Protein AF-A0A256XDR8-F1 (afdb_monomer_lite)

Secondary structure (DSSP, 8-state):
---------S----S-----TTT--S-EEEEETTEEEEHHHHHHHHHHHHHHHHHHHHHTTSS-TTPPPPP-

pLDDT: mean 81.38, std 21.54, range [33.56, 97.38]

Foldseek 3Di:
DDDDPPPDDDDDDDDDQLAAPPPRHSQWDDADPNGTHHPVVVVVVVLVVVLVVVVVCCVVVVDDVPDDRDDD

Structure (mmCIF, N/CA/C/O backbone):
data_AF-A0A256XDR8-F1
#
_entry.id   AF-A0A256XDR8-F1
#
loop_
_atom_site.group_PDB
_atom_site.id
_atom_site.type_symbol
_atom_site.label_atom_i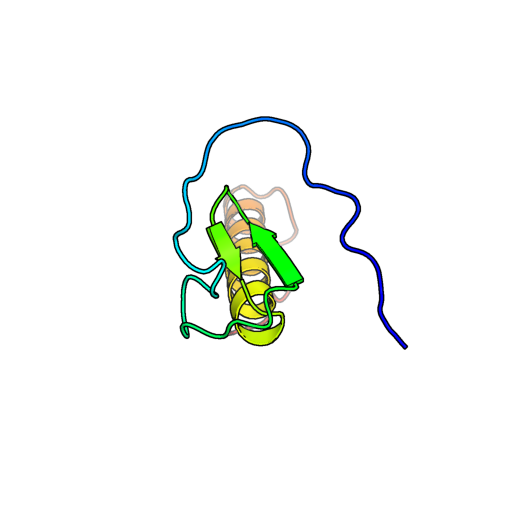d
_atom_site.label_alt_id
_atom_site.label_comp_id
_atom_site.label_asym_id
_atom_site.label_entity_id
_atom_site.label_seq_id
_atom_site.pdbx_PDB_ins_code
_atom_site.Cartn_x
_atom_site.Cartn_y
_atom_site.Cartn_z
_atom_site.occupancy
_atom_site.B_iso_or_equiv
_atom_site.auth_seq_id
_atom_site.auth_comp_id
_atom_site.auth_as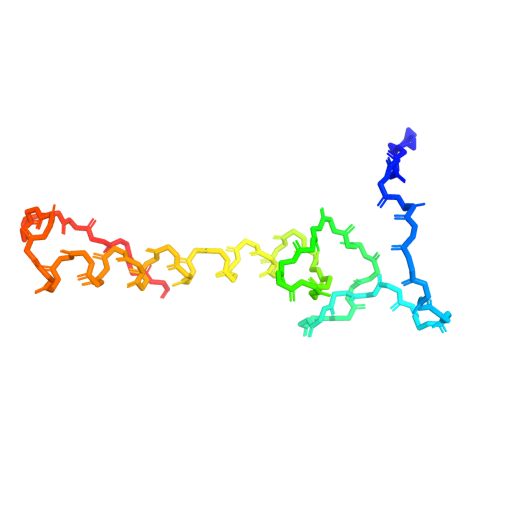ym_id
_atom_site.auth_atom_id
_atom_site.pdbx_PDB_model_num
ATOM 1 N N . MET A 1 1 ? -2.141 8.969 -28.415 1.00 33.56 1 MET A N 1
ATOM 2 C CA . MET A 1 1 ? -2.247 9.953 -27.319 1.00 33.56 1 MET A CA 1
ATOM 3 C C . MET A 1 1 ? -1.168 9.617 -26.289 1.00 33.56 1 MET A C 1
ATOM 5 O O . MET A 1 1 ? -1.273 8.592 -25.633 1.00 33.56 1 MET A O 1
ATOM 9 N N . ARG A 1 2 ? -0.050 10.361 -26.286 1.00 37.44 2 ARG A N 1
ATOM 10 C CA . ARG A 1 2 ? 1.147 10.111 -25.456 1.00 37.44 2 ARG A CA 1
ATOM 11 C C . ARG A 1 2 ? 1.091 11.035 -24.238 1.00 37.44 2 ARG A C 1
ATOM 13 O O . ARG A 1 2 ? 1.268 12.237 -24.399 1.00 37.44 2 ARG A O 1
ATOM 20 N N . THR A 1 3 ? 0.828 10.505 -23.049 1.00 37.69 3 THR A N 1
ATOM 21 C CA . THR A 1 3 ? 0.923 11.269 -21.798 1.00 37.69 3 THR A CA 1
ATOM 22 C C . THR A 1 3 ? 2.371 11.290 -21.312 1.00 37.69 3 THR A C 1
ATOM 24 O O . THR A 1 3 ? 3.039 10.268 -21.193 1.00 37.69 3 THR A O 1
ATOM 27 N N . THR A 1 4 ? 2.873 12.503 -21.115 1.00 37.03 4 THR A N 1
ATOM 28 C CA . THR A 1 4 ? 4.265 12.856 -20.842 1.00 37.03 4 THR A CA 1
ATOM 29 C C . THR A 1 4 ? 4.634 12.627 -19.375 1.00 37.03 4 THR A C 1
ATOM 31 O O . THR A 1 4 ? 4.124 13.324 -18.498 1.00 37.03 4 THR A O 1
ATOM 34 N N . TYR A 1 5 ? 5.569 11.713 -19.107 1.00 43.59 5 TYR A N 1
ATOM 35 C CA . TYR A 1 5 ? 6.211 11.547 -17.799 1.00 43.59 5 TYR A CA 1
ATOM 36 C C . TYR A 1 5 ? 7.217 12.689 -17.558 1.00 43.59 5 TYR A C 1
ATOM 38 O O . TYR A 1 5 ? 8.408 12.555 -17.815 1.00 43.59 5 TYR A O 1
ATOM 46 N N . LYS A 1 6 ? 6.725 13.847 -17.100 1.00 38.84 6 LYS A N 1
ATOM 47 C CA . LYS A 1 6 ? 7.513 15.057 -16.782 1.00 38.84 6 LYS A CA 1
ATOM 48 C C . LYS A 1 6 ? 8.048 15.079 -15.332 1.00 38.84 6 LYS A C 1
ATOM 50 O O . LYS A 1 6 ? 8.035 16.120 -14.689 1.00 38.84 6 LYS A O 1
ATOM 55 N N . TYR A 1 7 ? 8.536 13.949 -14.818 1.00 43.31 7 TYR A N 1
ATOM 56 C CA . TYR A 1 7 ? 9.152 13.860 -13.478 1.00 43.31 7 TYR A CA 1
ATOM 57 C C . TYR A 1 7 ? 10.478 13.087 -13.498 1.00 43.31 7 TYR A C 1
ATOM 59 O O . TYR A 1 7 ? 10.691 12.174 -12.707 1.00 43.31 7 TYR A O 1
ATOM 67 N N . LEU A 1 8 ? 11.368 13.422 -14.432 1.00 49.53 8 LEU A N 1
ATOM 68 C CA . LEU A 1 8 ? 12.715 12.853 -14.501 1.00 49.53 8 LEU A CA 1
ATOM 69 C C . LEU A 1 8 ? 13.737 13.990 -14.467 1.00 49.53 8 LEU A C 1
ATOM 71 O O . LEU A 1 8 ? 14.272 14.380 -15.498 1.00 49.53 8 LEU A O 1
ATOM 75 N N . ASP A 1 9 ? 13.993 14.528 -13.275 1.00 47.38 9 ASP A N 1
ATOM 76 C CA . ASP A 1 9 ? 15.168 15.363 -13.026 1.00 47.38 9 ASP A CA 1
ATOM 77 C C . ASP A 1 9 ? 15.879 14.883 -11.750 1.00 47.38 9 ASP A C 1
ATOM 79 O O . ASP A 1 9 ? 15.260 14.734 -10.696 1.00 47.38 9 ASP A O 1
ATOM 83 N N . ARG A 1 10 ? 17.187 14.632 -11.915 1.00 44.59 10 ARG A N 1
ATOM 84 C CA . ARG A 1 10 ? 18.233 14.328 -10.921 1.00 44.59 10 ARG A CA 1
ATOM 85 C C . ARG A 1 10 ? 18.118 13.012 -10.149 1.00 44.59 10 ARG A C 1
ATOM 87 O O . ARG A 1 10 ? 17.678 12.965 -9.007 1.00 44.59 10 ARG A O 1
ATOM 94 N N . THR A 1 11 ? 18.729 11.963 -10.699 1.00 39.88 11 THR A N 1
ATOM 95 C CA . THR A 1 11 ? 20.062 11.460 -10.281 1.00 39.88 11 THR A CA 1
ATOM 96 C C . THR A 1 11 ? 20.200 10.002 -10.742 1.00 39.88 11 THR A C 1
ATOM 98 O O . THR A 1 11 ? 19.587 9.099 -10.191 1.00 39.88 11 THR A O 1
ATOM 101 N N . LEU A 1 12 ? 21.015 9.792 -11.778 1.00 45.09 12 LEU A N 1
ATOM 102 C CA . LEU A 1 12 ? 21.860 8.608 -11.970 1.00 45.09 12 LEU A CA 1
ATOM 103 C C . LEU A 1 12 ? 21.228 7.202 -11.787 1.00 45.09 12 LEU A C 1
ATOM 105 O O . LEU A 1 12 ? 21.591 6.474 -10.869 1.00 45.09 12 LEU A O 1
ATOM 109 N N . HIS A 1 13 ? 20.412 6.730 -12.735 1.00 46.53 13 HIS A N 1
ATOM 110 C CA . HIS A 1 13 ? 20.305 5.283 -12.989 1.00 46.53 13 HIS A CA 1
ATOM 111 C C . HIS A 1 13 ? 20.364 4.974 -14.487 1.00 46.53 13 HIS A C 1
ATOM 113 O O . HIS A 1 13 ? 19.374 4.920 -15.208 1.00 46.53 13 HIS A O 1
ATOM 119 N N . ILE A 1 14 ? 21.614 4.826 -14.921 1.00 40.56 14 ILE A N 1
ATOM 120 C CA . ILE A 1 14 ? 22.112 3.958 -15.987 1.00 40.56 14 ILE A CA 1
ATOM 121 C C . ILE A 1 14 ? 21.077 2.891 -16.375 1.00 40.56 14 ILE A C 1
ATOM 123 O O . ILE A 1 14 ? 20.806 1.999 -15.580 1.00 40.56 14 ILE A O 1
ATOM 127 N N . MET A 1 15 ? 20.527 3.023 -17.586 1.00 40.59 15 MET A N 1
ATOM 128 C CA . MET A 1 15 ? 19.988 1.998 -18.503 1.00 40.59 15 MET A CA 1
ATOM 129 C C . MET A 1 15 ? 19.713 0.580 -17.949 1.00 40.59 15 MET A C 1
ATOM 131 O O . MET A 1 15 ? 20.112 -0.416 -18.547 1.00 40.59 15 MET A O 1
ATOM 135 N N . ARG A 1 16 ? 19.000 0.451 -16.833 1.00 54.81 16 ARG A N 1
ATOM 136 C CA . ARG A 1 16 ? 18.236 -0.752 -16.502 1.00 54.81 16 ARG A CA 1
ATOM 137 C C . ARG A 1 16 ? 16.804 -0.407 -16.837 1.00 54.81 16 ARG A C 1
ATOM 139 O O . ARG A 1 16 ? 16.298 0.604 -16.352 1.00 54.81 16 ARG A O 1
ATOM 146 N N . GLU A 1 17 ? 16.207 -1.178 -17.738 1.00 66.50 17 GLU A N 1
ATOM 147 C CA . GLU A 1 17 ? 14.835 -0.967 -18.185 1.00 66.50 17 GLU A CA 1
ATOM 148 C C . GLU A 1 17 ? 13.946 -0.680 -16.972 1.00 66.50 17 GLU A C 1
ATOM 150 O O . GLU A 1 17 ? 13.944 -1.428 -15.993 1.00 66.50 17 GLU A O 1
ATOM 155 N N . PHE A 1 18 ? 13.256 0.460 -17.000 1.00 79.38 18 PHE A N 1
ATOM 156 C CA . PHE A 1 18 ? 12.404 0.905 -15.906 1.00 79.38 18 PHE A CA 1
ATOM 157 C C . PHE A 1 18 ? 11.139 0.041 -15.903 1.00 79.38 18 PHE A C 1
ATOM 159 O O . PHE A 1 18 ? 10.110 0.405 -16.470 1.00 79.38 18 PHE A O 1
ATOM 166 N N . VAL A 1 19 ? 11.260 -1.157 -15.334 1.00 93.50 19 VAL A N 1
ATOM 167 C CA . VAL A 1 19 ? 10.228 -2.194 -15.291 1.00 93.50 19 VAL A CA 1
ATOM 168 C C . VAL A 1 19 ? 9.675 -2.347 -13.887 1.00 93.50 19 VAL A C 1
ATOM 170 O O . VAL A 1 19 ? 10.338 -2.048 -12.900 1.00 93.50 19 VAL A O 1
ATOM 173 N N . CYS A 1 20 ? 8.443 -2.831 -13.777 1.00 94.25 20 CYS A N 1
ATOM 174 C CA . CYS A 1 20 ? 7.820 -3.095 -12.493 1.00 94.25 20 CYS A CA 1
ATOM 175 C C . CYS A 1 20 ? 8.662 -4.075 -11.664 1.00 94.25 20 CYS A C 1
ATOM 177 O O . CYS A 1 20 ? 8.917 -5.193 -12.102 1.00 94.25 20 CYS A O 1
ATOM 179 N N . ALA A 1 21 ? 8.968 -3.697 -10.424 1.00 93.69 21 ALA A N 1
ATOM 180 C CA . ALA A 1 21 ? 9.754 -4.488 -9.479 1.00 93.69 21 ALA A CA 1
ATOM 181 C C . ALA A 1 21 ? 9.120 -5.840 -9.085 1.00 93.69 21 ALA A C 1
ATOM 183 O O . ALA A 1 21 ? 9.777 -6.654 -8.448 1.00 93.69 21 ALA A O 1
ATOM 184 N N . VAL A 1 22 ? 7.849 -6.079 -9.434 1.00 94.75 22 VAL A N 1
ATOM 185 C CA . VAL A 1 22 ? 7.113 -7.311 -9.093 1.00 94.75 22 VAL A CA 1
ATOM 186 C C . VAL A 1 22 ? 6.940 -8.223 -10.302 1.00 94.75 22 VAL A C 1
ATOM 188 O O . VAL A 1 22 ? 7.206 -9.413 -10.208 1.00 94.75 22 VAL A O 1
ATOM 191 N N . CYS A 1 23 ? 6.463 -7.687 -11.430 1.00 95.75 23 CYS A N 1
ATOM 192 C CA . CYS A 1 23 ? 6.099 -8.495 -12.601 1.00 95.75 23 CYS A CA 1
ATOM 193 C C . CYS A 1 23 ? 6.952 -8.230 -13.849 1.00 95.75 23 CYS A C 1
ATOM 195 O O . CYS A 1 23 ? 6.675 -8.810 -14.892 1.00 95.75 23 CYS A O 1
ATOM 197 N N . GLY A 1 24 ? 7.926 -7.315 -13.796 1.00 92.56 24 GLY A N 1
ATOM 198 C CA . GLY A 1 24 ? 8.766 -6.973 -14.951 1.00 92.56 24 GLY A CA 1
ATOM 199 C C . GLY A 1 24 ? 8.052 -6.192 -16.062 1.00 92.56 24 GLY A C 1
ATOM 200 O O . GLY A 1 24 ? 8.635 -5.931 -17.107 1.00 92.56 24 GLY A O 1
ATOM 201 N N . SER A 1 25 ? 6.796 -5.781 -15.862 1.00 93.50 25 SER A N 1
ATOM 202 C CA . SER A 1 25 ? 6.072 -4.974 -16.849 1.00 93.50 25 SER A CA 1
ATOM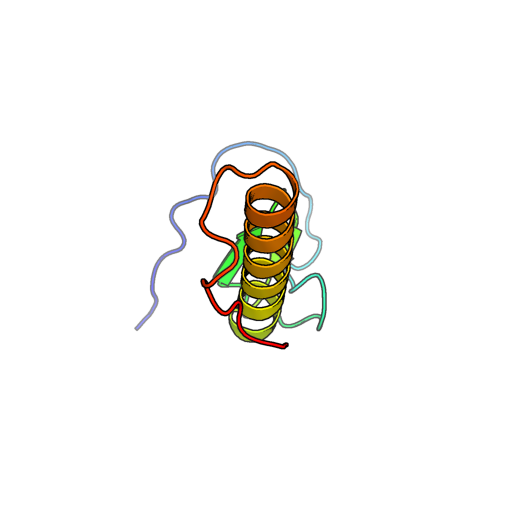 203 C C . SER A 1 25 ? 6.765 -3.633 -17.093 1.00 93.50 25 SER A C 1
ATOM 205 O O . SER A 1 25 ? 6.970 -2.864 -16.154 1.00 93.50 25 SER A O 1
ATOM 207 N N . SER A 1 26 ? 7.032 -3.306 -18.357 1.00 91.06 26 SER A N 1
ATOM 208 C CA . SER A 1 26 ? 7.532 -1.990 -18.780 1.00 91.06 26 SER A CA 1
ATOM 209 C C . SER A 1 26 ? 6.492 -0.870 -18.648 1.00 91.06 26 SER A C 1
ATOM 211 O O . SER A 1 26 ? 6.828 0.310 -18.731 1.00 91.06 26 SER A O 1
ATOM 213 N N . LYS A 1 27 ? 5.216 -1.206 -18.398 1.00 91.56 27 LYS A N 1
ATOM 214 C CA . LYS A 1 27 ? 4.132 -0.239 -18.156 1.00 91.56 27 LYS A CA 1
ATOM 215 C C . LYS A 1 27 ? 4.151 0.253 -16.708 1.00 91.56 27 LYS A C 1
ATOM 217 O O . LYS A 1 27 ? 3.213 0.011 -15.943 1.00 91.56 27 LYS A O 1
ATOM 222 N N . VAL A 1 28 ? 5.236 0.913 -16.317 1.00 92.38 28 VAL A N 1
ATOM 223 C CA . VAL A 1 28 ? 5.370 1.513 -14.987 1.00 92.38 28 VAL A CA 1
ATOM 224 C C . VAL A 1 28 ? 4.521 2.781 -14.891 1.00 92.38 28 VAL A C 1
ATOM 226 O O . VAL A 1 28 ? 4.509 3.626 -15.787 1.00 92.38 28 VAL A O 1
ATOM 229 N N . SER A 1 29 ? 3.789 2.910 -13.789 1.00 92.38 29 SER A N 1
ATOM 230 C CA . SER A 1 29 ? 2.889 4.038 -13.527 1.00 92.38 29 SER A CA 1
ATOM 231 C C . SER A 1 29 ? 3.186 4.759 -12.216 1.00 92.38 29 SER A C 1
ATOM 233 O O . SER A 1 29 ? 2.699 5.867 -12.022 1.00 92.38 29 SER A O 1
ATOM 235 N N . SER A 1 30 ? 3.943 4.148 -11.303 1.00 90.50 30 SER A N 1
ATOM 236 C CA . SER A 1 30 ? 4.246 4.734 -9.998 1.00 90.50 30 SER A CA 1
ATOM 237 C C . SER A 1 30 ? 5.613 4.301 -9.474 1.00 90.50 30 SER A C 1
ATOM 239 O O . SER A 1 30 ? 6.127 3.242 -9.833 1.00 90.50 30 SER A O 1
ATOM 241 N N . ILE A 1 31 ? 6.187 5.128 -8.599 1.00 91.81 31 ILE A N 1
ATOM 242 C CA . ILE A 1 31 ? 7.368 4.801 -7.798 1.00 91.81 31 ILE A CA 1
ATOM 243 C C . ILE A 1 31 ? 6.926 4.779 -6.339 1.00 91.81 31 ILE A C 1
ATOM 245 O O . ILE A 1 31 ? 6.390 5.766 -5.840 1.00 91.81 31 ILE A O 1
ATOM 249 N N . ILE A 1 32 ? 7.137 3.660 -5.652 1.00 91.12 32 ILE A N 1
ATOM 250 C CA . ILE A 1 32 ? 6.778 3.488 -4.242 1.00 91.12 32 ILE A CA 1
ATOM 251 C C . ILE A 1 32 ? 8.057 3.110 -3.496 1.00 91.12 32 ILE A C 1
ATOM 253 O O . ILE A 1 32 ? 8.641 2.061 -3.760 1.00 91.12 32 ILE A O 1
ATOM 257 N N . ASN A 1 33 ? 8.506 3.970 -2.576 1.00 88.75 33 ASN A N 1
ATOM 258 C CA . ASN A 1 33 ? 9.785 3.839 -1.858 1.00 88.75 33 ASN A CA 1
ATOM 259 C C . ASN A 1 33 ? 10.989 3.608 -2.795 1.00 88.75 33 ASN A C 1
ATOM 261 O O . ASN A 1 33 ? 11.793 2.710 -2.566 1.00 88.75 33 ASN A O 1
ATOM 265 N N . GLY A 1 34 ? 11.082 4.372 -3.886 1.00 88.88 34 GLY A N 1
ATOM 266 C CA . GLY A 1 34 ? 12.191 4.271 -4.844 1.00 88.88 34 GLY A CA 1
ATOM 267 C C . GLY A 1 34 ? 12.120 3.081 -5.809 1.00 88.88 34 GLY A C 1
ATOM 268 O O . GLY A 1 34 ? 12.940 3.002 -6.716 1.00 88.88 34 GLY A O 1
ATOM 269 N N . LEU A 1 35 ? 11.131 2.190 -5.672 1.00 91.56 35 LEU A N 1
ATOM 270 C CA . LEU A 1 35 ? 10.938 1.061 -6.583 1.00 91.56 35 LEU A CA 1
ATOM 271 C C . LEU A 1 35 ? 9.820 1.351 -7.605 1.00 91.56 35 LEU A C 1
ATOM 273 O O . LEU A 1 35 ? 8.755 1.832 -7.208 1.00 91.56 35 LEU A O 1
ATOM 277 N N . PRO A 1 36 ? 10.023 1.061 -8.903 1.00 93.81 36 PRO A N 1
ATOM 278 C CA . PRO A 1 36 ? 9.005 1.215 -9.947 1.00 93.81 36 PRO A CA 1
ATOM 279 C C . PRO A 1 36 ? 7.925 0.122 -9.900 1.00 93.81 36 PRO A C 1
ATOM 281 O O . PRO A 1 36 ? 8.225 -1.062 -9.748 1.00 93.81 36 PRO A O 1
ATOM 284 N N . TYR A 1 37 ? 6.658 0.484 -10.120 1.00 95.19 37 TYR A N 1
ATOM 285 C CA . TYR A 1 37 ? 5.532 -0.454 -10.192 1.00 95.19 37 TYR A CA 1
ATOM 286 C C . TYR A 1 37 ? 4.582 -0.151 -11.355 1.00 95.19 37 TYR A C 1
ATOM 288 O O . TYR A 1 37 ? 4.277 1.003 -11.664 1.00 95.19 37 TYR A O 1
ATOM 296 N N . CYS A 1 38 ? 4.046 -1.206 -11.973 1.00 95.81 38 CYS A N 1
ATOM 297 C CA . CYS A 1 38 ? 2.842 -1.078 -12.788 1.00 95.81 38 CYS A CA 1
ATOM 298 C C . CYS A 1 38 ? 1.622 -0.842 -11.885 1.00 95.81 38 CYS A C 1
ATOM 300 O O . CYS A 1 38 ? 1.654 -1.154 -10.693 1.00 95.81 38 CYS A O 1
ATOM 302 N N . CYS A 1 39 ? 0.526 -0.343 -12.455 1.00 95.50 39 CYS A N 1
ATOM 303 C CA . CYS A 1 39 ? -0.669 0.022 -11.691 1.00 95.50 39 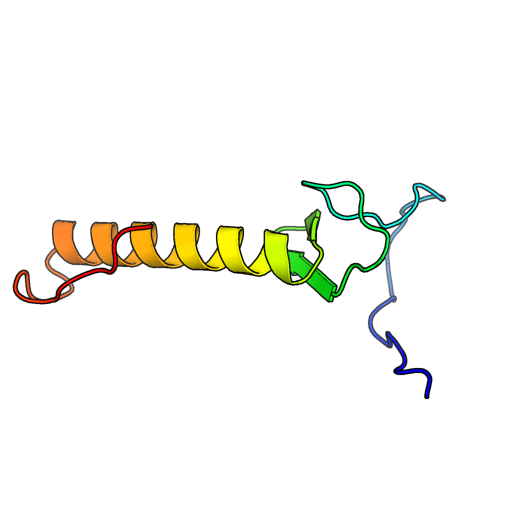CYS A CA 1
ATOM 304 C C . CYS A 1 39 ? -1.224 -1.149 -10.858 1.00 95.50 39 CYS A C 1
ATOM 306 O O . CYS A 1 39 ? -1.523 -0.974 -9.681 1.00 95.50 39 CYS A O 1
ATOM 308 N N . SER A 1 40 ? -1.276 -2.356 -11.435 1.00 96.19 40 SER A N 1
ATOM 309 C CA . SER A 1 40 ? -1.805 -3.554 -10.766 1.00 96.19 40 SER A CA 1
ATOM 310 C C . SER A 1 40 ? -0.952 -4.015 -9.578 1.00 96.19 40 SER A C 1
ATOM 312 O O . SER A 1 40 ? -1.483 -4.352 -8.523 1.00 96.19 40 SER A O 1
ATOM 314 N N . CYS A 1 41 ? 0.375 -4.032 -9.719 1.00 96.12 41 CYS A N 1
ATOM 315 C CA . CYS A 1 41 ? 1.257 -4.429 -8.620 1.00 96.12 41 CYS A CA 1
ATOM 316 C C . CYS A 1 41 ? 1.374 -3.318 -7.572 1.00 96.12 41 CYS A C 1
ATOM 318 O O . CYS A 1 41 ? 1.357 -3.596 -6.376 1.00 96.12 41 CYS A O 1
ATOM 320 N N . GLY A 1 42 ? 1.464 -2.062 -8.015 1.00 95.62 42 GLY A N 1
ATOM 321 C CA . GLY A 1 42 ? 1.572 -0.906 -7.133 1.00 95.62 42 GLY A CA 1
ATOM 322 C C . GLY A 1 42 ? 0.344 -0.745 -6.242 1.00 95.62 42 GLY A C 1
ATOM 323 O O . GLY A 1 42 ? 0.497 -0.512 -5.046 1.00 95.62 42 GLY A O 1
ATOM 324 N N . SER A 1 43 ? -0.866 -0.946 -6.779 1.00 95.50 43 SER A N 1
ATOM 325 C CA . SER A 1 43 ? -2.094 -0.876 -5.981 1.00 95.50 43 SER A CA 1
ATOM 326 C C . SER A 1 43 ? -2.113 -1.926 -4.869 1.00 95.50 43 SER A C 1
ATOM 328 O O . SER A 1 43 ? -2.377 -1.574 -3.725 1.00 95.50 43 SER A O 1
ATOM 330 N N . LYS A 1 44 ? -1.725 -3.178 -5.151 1.00 95.25 44 LYS A N 1
ATOM 331 C CA . LYS A 1 44 ? -1.614 -4.238 -4.130 1.00 95.25 44 LYS A CA 1
ATOM 332 C C . LYS A 1 44 ? -0.651 -3.864 -3.003 1.00 95.25 44 LYS A C 1
ATOM 334 O O . LYS A 1 44 ? -0.967 -4.066 -1.834 1.00 95.25 44 LYS A O 1
ATOM 339 N N . VAL A 1 45 ? 0.503 -3.281 -3.341 1.00 94.19 45 VAL A N 1
ATOM 340 C CA . VAL A 1 45 ? 1.480 -2.813 -2.343 1.00 94.19 45 VAL A CA 1
ATOM 341 C C . VAL A 1 45 ? 0.885 -1.719 -1.456 1.00 94.19 45 VAL A C 1
ATOM 343 O O . VAL A 1 45 ? 1.064 -1.761 -0.240 1.00 94.19 45 VAL A O 1
ATOM 346 N N . ILE A 1 46 ? 0.174 -0.751 -2.039 1.00 94.38 46 ILE A N 1
ATOM 347 C CA . ILE A 1 46 ? -0.469 0.323 -1.273 1.00 94.38 46 ILE A CA 1
ATOM 348 C C . ILE A 1 46 ? -1.579 -0.227 -0.377 1.00 94.38 46 ILE A C 1
ATOM 350 O O . ILE A 1 46 ? -1.585 0.093 0.808 1.00 94.38 46 ILE A O 1
ATOM 354 N N . ILE A 1 47 ? -2.458 -1.091 -0.893 1.00 95.19 47 ILE A N 1
ATOM 355 C CA . ILE A 1 47 ? -3.549 -1.671 -0.098 1.00 95.19 47 ILE A CA 1
ATOM 356 C C . ILE A 1 47 ? -2.977 -2.458 1.086 1.00 95.19 47 ILE A C 1
ATOM 358 O O . ILE A 1 47 ? -3.396 -2.234 2.218 1.00 95.19 47 ILE A O 1
ATOM 362 N N . LEU A 1 48 ? -1.953 -3.291 0.869 1.00 94.31 48 LEU A N 1
ATOM 363 C CA . LEU A 1 48 ? -1.287 -4.024 1.951 1.00 94.31 48 LEU A CA 1
ATOM 364 C C . LEU A 1 48 ? -0.710 -3.099 3.027 1.00 94.31 48 LEU A C 1
ATOM 366 O O . LEU A 1 48 ? -0.830 -3.379 4.219 1.00 94.31 48 LEU A O 1
ATOM 370 N N . ARG A 1 49 ? -0.094 -1.983 2.626 1.00 93.88 49 ARG A N 1
ATOM 371 C CA . ARG A 1 49 ? 0.420 -0.987 3.575 1.00 93.88 49 ARG A CA 1
ATOM 372 C C . ARG A 1 49 ? -0.701 -0.296 4.340 1.00 93.88 49 ARG A C 1
ATOM 374 O O . ARG A 1 49 ? -0.564 -0.109 5.543 1.00 93.88 49 ARG A O 1
ATOM 381 N N . MET A 1 50 ? -1.793 0.058 3.664 1.00 95.12 50 MET A N 1
ATOM 382 C CA . MET A 1 50 ? -2.951 0.691 4.293 1.00 95.12 50 MET A CA 1
ATOM 383 C C . MET A 1 50 ? -3.618 -0.239 5.305 1.00 95.12 50 MET A C 1
ATOM 385 O O . MET A 1 50 ? -3.891 0.196 6.417 1.00 95.12 50 MET A O 1
ATOM 389 N N . VAL A 1 51 ? -3.816 -1.517 4.966 1.00 96.00 51 VAL A N 1
ATOM 390 C CA . VAL A 1 51 ? -4.378 -2.520 5.885 1.00 96.00 51 VAL A CA 1
ATOM 391 C C . VAL A 1 51 ? -3.514 -2.639 7.140 1.00 96.00 51 VAL A C 1
ATOM 393 O O . VAL A 1 51 ? -4.016 -2.441 8.242 1.00 96.00 51 VAL A O 1
ATOM 396 N N . ARG A 1 52 ? -2.198 -2.833 6.986 1.00 95.44 52 ARG A N 1
ATOM 397 C CA . ARG A 1 52 ? -1.265 -2.912 8.127 1.00 95.44 52 ARG A CA 1
ATOM 398 C C . ARG A 1 52 ? -1.242 -1.637 8.970 1.00 95.44 52 ARG A C 1
ATOM 400 O O . ARG A 1 52 ? -1.129 -1.707 10.189 1.00 95.44 52 ARG A O 1
ATOM 407 N N . PHE A 1 53 ? -1.340 -0.473 8.330 1.00 95.69 53 PHE A N 1
ATOM 408 C CA . PHE A 1 53 ? -1.406 0.803 9.036 1.00 95.69 53 PHE A CA 1
ATOM 409 C C . PHE A 1 53 ? -2.680 0.902 9.882 1.00 95.69 53 PHE A C 1
ATOM 411 O O . PHE A 1 53 ? -2.599 1.207 11.069 1.00 95.69 53 PHE A O 1
ATOM 418 N N . LEU A 1 54 ? -3.840 0.562 9.312 1.00 95.75 54 LEU A N 1
ATOM 419 C CA . LEU A 1 54 ? -5.110 0.539 10.040 1.00 95.75 54 LEU A CA 1
ATOM 420 C C . LEU A 1 54 ? -5.094 -0.472 11.196 1.00 95.75 54 LEU A C 1
ATOM 422 O O . LEU A 1 54 ? -5.610 -0.178 12.272 1.00 95.75 54 LEU A O 1
ATOM 426 N N . GLU A 1 55 ? -4.472 -1.638 11.012 1.00 95.06 55 GLU A N 1
ATOM 427 C CA . GLU A 1 55 ? -4.287 -2.621 12.085 1.00 95.06 55 GLU A CA 1
ATOM 428 C C . GLU A 1 55 ? -3.423 -2.075 13.231 1.00 95.06 55 GLU A C 1
ATOM 430 O O . GLU A 1 55 ? -3.743 -2.317 14.397 1.00 95.06 55 GLU A O 1
ATOM 435 N N . SER A 1 56 ? -2.363 -1.316 12.921 1.00 96.44 56 SER A N 1
ATOM 436 C CA . SER A 1 56 ? -1.525 -0.647 13.929 1.00 96.44 56 SER A CA 1
ATOM 437 C C . SER A 1 56 ? -2.330 0.378 14.717 1.00 96.44 56 SER A C 1
ATOM 439 O O . SER A 1 56 ? -2.379 0.308 15.941 1.00 96.44 56 SER A O 1
ATOM 441 N N . LEU A 1 57 ? -3.063 1.254 14.020 1.00 96.38 57 LEU A N 1
ATOM 442 C CA . LEU A 1 57 ? -3.919 2.255 14.659 1.00 96.38 57 LEU A CA 1
ATOM 443 C C . LEU A 1 57 ? -4.963 1.611 15.579 1.00 96.38 57 LEU A C 1
ATOM 445 O O . LEU A 1 57 ? -5.239 2.120 16.664 1.00 96.38 57 LEU A O 1
ATOM 449 N N . LYS A 1 58 ? -5.539 0.477 15.164 1.00 95.75 58 LYS A N 1
ATOM 450 C CA . LYS A 1 58 ? -6.515 -0.270 15.965 1.00 95.75 58 LYS A CA 1
ATOM 451 C C . LYS A 1 58 ? -5.874 -0.868 17.215 1.00 95.75 58 LYS A C 1
ATOM 453 O O . LYS A 1 58 ? -6.469 -0.819 18.287 1.00 95.75 58 LYS A O 1
ATOM 458 N N . ARG A 1 59 ? -4.661 -1.411 17.089 1.00 95.44 59 ARG A N 1
ATOM 459 C CA . ARG A 1 59 ? -3.889 -1.978 18.206 1.00 95.44 59 ARG A CA 1
ATOM 460 C C . ARG A 1 59 ? -3.454 -0.915 19.213 1.00 95.44 59 ARG A C 1
ATOM 462 O O . ARG A 1 59 ? -3.451 -1.184 20.407 1.00 95.44 59 ARG A O 1
ATOM 469 N N . GLU A 1 60 ? -3.119 0.275 18.731 1.00 97.38 60 GLU A N 1
ATOM 470 C CA . GLU A 1 60 ? -2.716 1.430 19.543 1.00 97.38 60 GLU A CA 1
ATOM 471 C C . GLU A 1 60 ? -3.911 2.175 20.164 1.00 97.38 60 GLU A C 1
ATOM 473 O O . GLU A 1 60 ? -3.723 3.120 20.923 1.00 97.38 60 GLU A O 1
ATOM 478 N N . GLY A 1 61 ? -5.149 1.765 19.859 1.00 96.44 61 GLY A N 1
ATOM 479 C CA . GLY A 1 61 ? -6.361 2.413 20.368 1.00 96.44 61 GLY A CA 1
ATOM 480 C C . GLY A 1 61 ? -6.646 3.782 19.742 1.00 96.44 61 GLY A C 1
ATOM 481 O O . GLY A 1 61 ? -7.483 4.524 20.250 1.00 96.44 61 GLY A O 1
ATOM 482 N N . LEU A 1 62 ? -5.978 4.116 18.632 1.00 97.12 62 LEU A N 1
ATOM 483 C CA . LEU A 1 62 ? -6.151 5.379 17.905 1.00 97.12 62 LEU A CA 1
ATOM 484 C C . LEU A 1 62 ? -7.411 5.391 17.034 1.00 97.12 62 LEU A C 1
ATOM 486 O O . LEU A 1 62 ? -7.883 6.457 16.643 1.00 97.12 62 LEU A O 1
ATOM 490 N N . ILE A 1 63 ? -7.967 4.215 16.733 1.00 95.88 63 ILE A N 1
ATOM 491 C CA . ILE A 1 63 ? -9.259 4.073 16.062 1.00 95.88 63 ILE A CA 1
ATOM 492 C C . ILE A 1 63 ? -10.161 3.069 16.797 1.00 95.88 63 ILE A C 1
ATOM 494 O O . ILE A 1 63 ? -9.653 2.120 17.403 1.00 95.88 63 ILE A O 1
ATOM 498 N N . PRO A 1 64 ? -11.499 3.226 16.725 1.00 95.06 64 PRO A N 1
ATOM 499 C CA . PRO A 1 64 ? -12.436 2.295 17.345 1.00 95.06 64 PRO A CA 1
ATOM 500 C C . PRO A 1 64 ? -12.243 0.851 16.880 1.00 95.06 64 PRO A C 1
ATOM 502 O O . PRO A 1 64 ? -12.133 0.566 15.684 1.00 95.0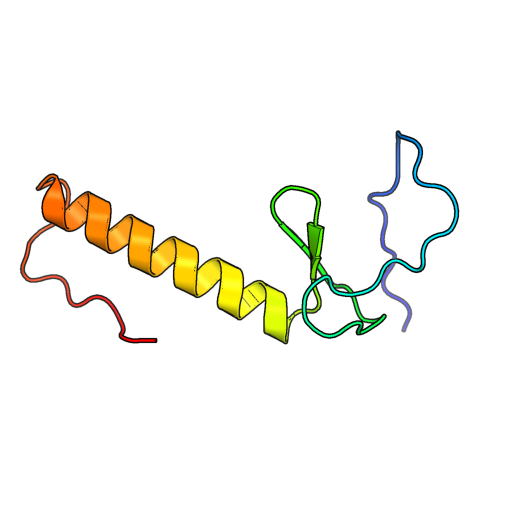6 64 PRO A O 1
ATOM 505 N N . SER A 1 65 ? -12.310 -0.091 17.823 1.00 91.31 65 SER A N 1
ATOM 506 C CA . SER A 1 65 ? -12.187 -1.521 17.528 1.00 91.31 65 SER A CA 1
ATOM 507 C C . SER A 1 65 ? -13.335 -2.071 16.664 1.00 91.31 65 SER A C 1
ATOM 509 O O . SER A 1 65 ? -13.187 -3.119 16.032 1.00 91.31 65 SER A O 1
ATOM 511 N N . SER A 1 66 ? -14.451 -1.342 16.586 1.00 92.81 66 SER A N 1
ATOM 512 C CA . SER A 1 66 ? -15.608 -1.637 15.738 1.00 92.81 66 SER A CA 1
ATOM 513 C C . SER A 1 66 ? -15.362 -1.401 14.245 1.00 92.81 66 SER A C 1
ATOM 515 O O . SER A 1 66 ? -16.114 -1.925 13.422 1.00 92.81 66 SER A O 1
ATOM 517 N N . ILE A 1 67 ? -14.314 -0.656 13.867 1.00 92.69 67 ILE A N 1
ATOM 518 C CA . ILE A 1 67 ? -13.973 -0.449 12.457 1.00 92.69 67 ILE A CA 1
ATOM 519 C C . ILE A 1 67 ? -13.520 -1.779 11.847 1.00 92.69 67 ILE A C 1
ATOM 521 O O . ILE A 1 67 ? -12.586 -2.435 12.332 1.00 92.69 67 ILE A O 1
ATOM 525 N N . LYS A 1 68 ? -14.207 -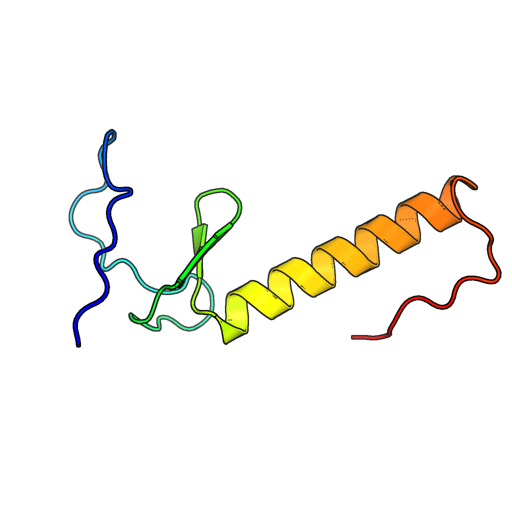2.167 10.768 1.00 92.50 68 LYS A N 1
ATOM 526 C CA . LYS A 1 68 ? -13.864 -3.323 9.938 1.00 92.50 68 LYS A CA 1
ATOM 527 C C . LYS A 1 68 ? -12.787 -2.914 8.939 1.00 92.50 68 LYS A C 1
ATOM 529 O O . LYS A 1 68 ? -12.991 -1.990 8.155 1.00 92.50 68 LYS A O 1
ATOM 534 N N . ILE A 1 69 ? -11.654 -3.603 8.982 1.00 91.50 69 ILE A N 1
ATOM 535 C CA . ILE A 1 69 ? -10.567 -3.441 8.016 1.00 91.50 69 ILE A CA 1
ATOM 536 C C . ILE A 1 69 ? -10.785 -4.501 6.925 1.00 91.50 69 ILE A C 1
ATOM 538 O O . ILE A 1 69 ? -11.055 -5.647 7.284 1.00 91.50 69 ILE A O 1
ATOM 542 N N . PRO A 1 70 ? -10.738 -4.147 5.627 1.00 86.06 70 PRO A N 1
ATOM 543 C CA . PRO A 1 70 ? -10.890 -5.119 4.547 1.00 86.06 70 PRO A CA 1
ATOM 544 C C . PRO A 1 70 ? -9.814 -6.208 4.601 1.00 86.06 70 PRO A C 1
ATOM 546 O O . PRO A 1 70 ? -8.636 -5.900 4.791 1.00 86.06 70 PRO A O 1
ATOM 549 N N . GLU A 1 71 ? -10.220 -7.459 4.389 1.00 76.38 71 GLU A N 1
ATOM 550 C CA . GLU A 1 71 ? -9.306 -8.586 4.185 1.00 76.38 71 GLU A CA 1
ATOM 551 C C . GLU A 1 71 ? -8.788 -8.580 2.735 1.00 76.38 71 GLU A C 1
ATOM 553 O O . GLU A 1 71 ? -9.494 -8.153 1.816 1.00 76.38 71 GLU A O 1
ATOM 558 N N . LEU A 1 72 ? -7.526 -8.981 2.557 1.00 71.75 72 LEU A N 1
ATOM 559 C CA . LEU A 1 72 ? -6.772 -8.926 1.297 1.00 71.75 72 LEU A CA 1
ATOM 560 C C . LEU A 1 72 ? -6.787 -10.239 0.521 1.00 71.75 72 LEU A C 1
ATOM 562 O O . LEU A 1 72 ? -6.685 -11.298 1.175 1.00 71.75 72 LEU A O 1
#

Sequence (72 aa):
MRTTYKYLDRTLHIMREFVCAVCGSSKVSSIINGLPYCCSCGSKVIILRMVRFLESLKREGLIPSSIKIPEL

Radius of gyration: 16.78 Å; chains: 1; bounding box: 38×24×48 Å